Protein AF-A0A7C9KHI7-F1 (afdb_monomer)

Radius of gyration: 29.59 Å; Cα contacts (8 Å, |Δi|>4): 251; chains: 1; bounding box: 106×41×64 Å

pLDDT: mean 74.27, std 16.35, range [33.19, 93.19]

Solvent-accessible surface area (backbone atoms only — not comparable to full-atom values): 9787 Å² total; per-residue (Å²): 141,72,67,53,37,25,48,85,87,45,82,49,70,79,87,55,78,40,79,76,45,81,46,80,48,81,51,69,49,72,45,75,47,77,44,97,87,71,49,76,48,69,87,51,74,46,75,51,67,49,33,39,38,44,28,32,34,32,64,20,73,57,93,80,79,57,69,80,35,52,69,46,52,52,49,52,52,51,52,52,50,52,48,71,67,67,50,54,25,33,44,36,50,91,88,49,75,45,65,45,21,29,63,75,43,80,47,76,45,81,46,69,78,101,69,32,28,40,42,34,38,38,32,32,31,46,56,83,83,78,79,78,80,76,79,78,75,75,79,79,84,76,73,88,78,85,76,88,85,76,84,92,81,85,88,89,132

Foldseek 3Di:
DDWFKAFVNHTDPLPFPFFPDKDKDWDKDWDWDADPVRDIDTDDIGTFWIKIKIKGKHWQDDPPPPDRNPSVVVSVVVVVVQLVVQGFIFIDDPVDIRGRWGFPDKDWDADDPDRGMIIIMTMITHDDDDPDPDPPDPPDPPDDDDDDDDDDDDDDD

Secondary structure (DSSP, 8-state):
---PEEETTEEE----SEEEEEEEE--EEE--EE-TTS-EE---EEEPPPEEEEEEEEES--SSSPPTTHHHHHHHHHHHHHHHHT-EEEEE-SS-EEEEEEEEEEEEEEESTTT-EEEEEEEEEE----------PPPP---S-------------

Nearest PDB structures (foldseek):
  9b45-assembly1_U  TM=7.096E-01  e=3.245E-08  Pseudomonas virus Pa193
  8eon-assembly1_C  TM=7.073E-01  e=3.807E-08  Pseudomonas phage vB_PaeM_E217
  8v3w-assembly1_G  TM=7.920E-01  e=4.595E-06  Clostridioides difficile
  7kh1-assembly1_A3  TM=6.365E-01  e=3.297E-05  Vibrio phage XM1
  8eon-assembly1_o  TM=6.219E-01  e=4.786E-05  Pseudomonas phage vB_PaeM_E21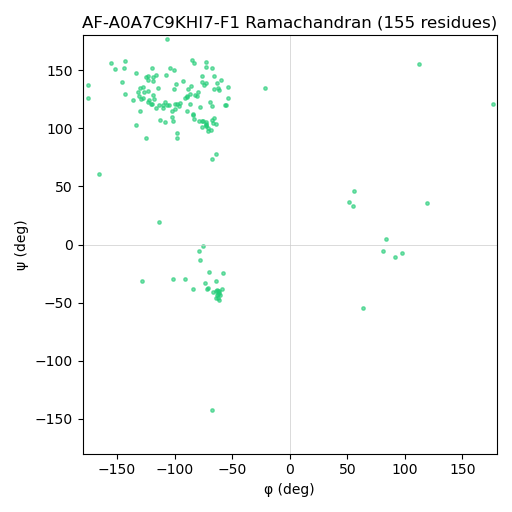7

Structure (mmCIF, N/CA/C/O backbone):
data_AF-A0A7C9KHI7-F1
#
_entry.id   AF-A0A7C9KHI7-F1
#
loop_
_atom_site.group_PDB
_atom_site.id
_atom_site.type_symbol
_atom_site.label_atom_id
_atom_site.label_alt_id
_atom_site.label_comp_id
_atom_site.label_asym_id
_atom_site.label_entity_id
_atom_site.label_seq_id
_atom_site.pdbx_PDB_ins_code
_atom_site.Cartn_x
_atom_site.Cartn_y
_atom_site.Cartn_z
_atom_site.occupancy
_atom_site.B_iso_or_equiv
_atom_site.auth_seq_id
_atom_site.auth_comp_id
_atom_site.auth_asym_id
_atom_site.auth_atom_id
_atom_site.pdbx_PDB_model_num
ATOM 1 N N . MET A 1 1 ? 15.372 -9.830 0.278 1.00 46.62 1 MET A N 1
ATOM 2 C CA . MET A 1 1 ? 14.360 -9.105 -0.514 1.00 46.62 1 MET A CA 1
ATOM 3 C C . MET A 1 1 ? 13.226 -10.066 -0.789 1.00 46.62 1 MET A C 1
ATOM 5 O O . MET A 1 1 ? 13.543 -11.200 -1.112 1.00 46.62 1 MET A O 1
ATOM 9 N N . ALA A 1 2 ? 11.981 -9.634 -0.605 1.00 36.03 2 ALA A N 1
ATOM 10 C CA . ALA A 1 2 ? 10.794 -10.135 -1.302 1.00 36.03 2 ALA A CA 1
ATOM 11 C C . ALA A 1 2 ? 9.576 -9.418 -0.705 1.00 36.03 2 ALA A C 1
ATOM 13 O O . ALA A 1 2 ? 9.338 -9.526 0.496 1.00 36.03 2 ALA A O 1
ATOM 14 N N . THR A 1 3 ? 8.837 -8.703 -1.547 1.00 54.47 3 THR A N 1
ATOM 15 C CA . THR A 1 3 ? 7.461 -8.285 -1.274 1.00 54.47 3 THR A CA 1
ATOM 16 C C . THR A 1 3 ? 6.662 -8.812 -2.451 1.00 54.47 3 THR A C 1
ATOM 18 O O . THR A 1 3 ? 6.638 -8.205 -3.518 1.00 54.47 3 THR A O 1
ATOM 21 N N . ALA A 1 4 ? 6.130 -10.022 -2.297 1.00 51.81 4 ALA A N 1
ATOM 22 C CA . ALA A 1 4 ? 5.245 -10.614 -3.287 1.00 51.81 4 ALA A CA 1
ATOM 23 C C . ALA A 1 4 ? 3.844 -10.029 -3.073 1.00 51.81 4 ALA A C 1
ATOM 25 O O . ALA A 1 4 ? 3.332 -10.025 -1.951 1.00 51.81 4 ALA A O 1
ATOM 26 N N . ILE A 1 5 ? 3.247 -9.506 -4.142 1.00 64.44 5 ILE A N 1
ATOM 27 C CA . ILE A 1 5 ? 1.873 -9.006 -4.142 1.00 64.44 5 ILE A CA 1
ATOM 28 C C . ILE A 1 5 ? 1.012 -10.108 -4.760 1.00 64.44 5 ILE A C 1
ATOM 30 O O . ILE A 1 5 ? 1.251 -10.546 -5.886 1.00 64.44 5 ILE A O 1
ATOM 34 N N . PHE A 1 6 ? 0.031 -10.597 -4.012 1.00 56.22 6 PHE A N 1
ATOM 35 C CA . PHE A 1 6 ? -0.859 -11.661 -4.461 1.00 56.22 6 PHE A CA 1
ATOM 36 C C . PHE A 1 6 ? -2.173 -11.042 -4.913 1.00 56.22 6 PHE A C 1
ATOM 38 O O . PHE A 1 6 ? -2.743 -10.205 -4.216 1.00 56.22 6 PHE A O 1
ATOM 45 N N . LYS A 1 7 ? -2.675 -11.469 -6.068 1.00 65.38 7 LYS A N 1
ATOM 46 C CA . LYS A 1 7 ? -4.023 -11.143 -6.532 1.00 65.38 7 LYS A CA 1
ATOM 47 C C . LYS A 1 7 ? -4.870 -12.405 -6.428 1.00 65.38 7 LYS A C 1
ATOM 49 O O . LYS A 1 7 ? -4.696 -13.311 -7.235 1.00 65.38 7 LYS A O 1
ATOM 54 N N . GLY A 1 8 ? -5.757 -12.490 -5.435 1.00 53.38 8 GLY A N 1
ATOM 55 C CA . GLY A 1 8 ? -6.689 -13.621 -5.302 1.00 53.38 8 GLY A CA 1
ATOM 56 C C . GLY A 1 8 ? -6.028 -15.010 -5.351 1.00 53.38 8 GLY A C 1
ATOM 57 O O . GLY A 1 8 ? -6.589 -15.930 -5.939 1.00 53.38 8 GLY A O 1
ATOM 58 N N . GLY A 1 9 ? -4.822 -15.155 -4.786 1.00 47.66 9 GLY A N 1
ATOM 59 C CA . GLY A 1 9 ? -4.053 -16.409 -4.779 1.00 47.66 9 GLY A CA 1
ATOM 60 C C . GLY A 1 9 ? -3.069 -16.607 -5.943 1.00 47.66 9 GLY A C 1
ATOM 61 O O . GLY A 1 9 ? -2.222 -17.497 -5.855 1.00 47.66 9 GLY A O 1
ATOM 62 N N . GLU A 1 10 ? -3.101 -15.775 -6.989 1.00 48.22 10 GLU A N 1
ATOM 63 C CA . GLU A 1 10 ? -2.056 -15.743 -8.021 1.00 48.22 10 GLU A CA 1
ATOM 64 C C . GLU A 1 10 ? -0.924 -14.785 -7.622 1.00 48.22 10 GLU A C 1
ATOM 66 O O . GLU A 1 10 ? -1.161 -13.651 -7.197 1.00 48.22 10 GLU A O 1
ATOM 71 N N . ILE A 1 11 ? 0.327 -15.235 -7.766 1.00 49.56 11 ILE A N 1
ATOM 72 C CA . ILE A 1 11 ? 1.514 -14.412 -7.503 1.00 49.56 11 ILE A CA 1
ATOM 73 C C . ILE A 1 11 ? 1.691 -13.445 -8.678 1.00 49.56 11 ILE A C 1
ATOM 75 O O . ILE A 1 11 ? 2.133 -13.855 -9.752 1.00 49.56 11 ILE A O 1
ATOM 79 N N . GLN A 1 12 ? 1.381 -12.161 -8.479 1.00 59.44 12 GLN A N 1
ATOM 80 C CA . GLN A 1 12 ? 1.817 -11.097 -9.384 1.00 59.44 12 GLN A CA 1
ATOM 81 C C . GLN A 1 12 ? 3.066 -10.444 -8.801 1.00 59.44 12 GLN A C 1
ATOM 83 O O . GLN A 1 12 ? 3.013 -9.504 -8.008 1.00 59.44 12 GLN A O 1
ATOM 88 N N . GLU A 1 13 ? 4.226 -10.952 -9.204 1.00 58.62 13 GLU A N 1
ATOM 89 C CA . GLU A 1 13 ? 5.485 -10.295 -8.887 1.00 58.62 13 GLU A CA 1
ATOM 90 C C . GLU A 1 13 ? 5.645 -9.073 -9.799 1.00 58.62 13 GLU A C 1
ATOM 92 O O . GLU A 1 13 ? 5.998 -9.178 -10.974 1.00 58.62 13 GLU A O 1
ATOM 97 N N . TYR A 1 14 ? 5.358 -7.885 -9.267 1.00 62.19 14 TYR A N 1
ATOM 98 C CA . TYR A 1 14 ? 5.809 -6.654 -9.902 1.00 62.19 14 TYR A CA 1
ATOM 99 C C . TYR A 1 14 ? 7.335 -6.616 -9.770 1.00 62.19 14 TYR A C 1
ATOM 101 O O . TYR A 1 14 ? 7.860 -6.291 -8.707 1.00 62.19 14 TYR A O 1
ATOM 109 N N . LEU A 1 15 ? 8.040 -7.010 -10.839 1.00 54.25 15 LEU A N 1
ATOM 110 C CA . LEU A 1 15 ? 9.503 -7.113 -10.907 1.00 54.25 15 LEU A CA 1
ATOM 111 C C . LEU A 1 15 ? 10.171 -5.730 -10.837 1.00 54.25 15 LEU A C 1
ATOM 113 O O . LEU A 1 15 ? 10.664 -5.203 -11.841 1.00 54.25 15 LEU A O 1
ATOM 117 N N . ALA A 1 16 ? 10.169 -5.129 -9.653 1.00 61.62 16 ALA A N 1
ATOM 118 C CA . ALA A 1 16 ? 10.994 -3.978 -9.334 1.00 61.62 16 ALA A CA 1
ATOM 119 C C . ALA A 1 16 ? 12.444 -4.417 -9.094 1.00 61.62 16 ALA A C 1
ATOM 121 O O . ALA A 1 16 ? 12.688 -5.490 -8.543 1.00 61.62 16 ALA A O 1
ATOM 122 N N . ASP A 1 17 ? 13.409 -3.582 -9.484 1.00 66.06 17 ASP A N 1
ATOM 123 C CA . ASP A 1 17 ? 14.830 -3.902 -9.290 1.00 66.06 17 ASP A CA 1
ATOM 124 C C . ASP A 1 17 ? 15.220 -3.805 -7.811 1.00 66.06 17 ASP A C 1
ATOM 126 O O . ASP A 1 17 ? 16.009 -4.607 -7.310 1.00 66.06 17 ASP A O 1
ATOM 130 N N . VAL A 1 18 ? 14.665 -2.815 -7.105 1.00 72.50 18 VAL A N 1
ATOM 131 C CA . VAL A 1 18 ? 14.926 -2.581 -5.683 1.00 72.50 18 VAL A CA 1
ATOM 132 C C . VAL A 1 18 ? 13.650 -2.107 -4.997 1.00 72.50 18 VAL A C 1
ATOM 134 O O . VAL A 1 18 ? 13.027 -1.141 -5.428 1.00 72.50 18 VAL A O 1
ATOM 137 N N . VAL A 1 19 ? 13.286 -2.743 -3.883 1.00 78.94 19 VAL A N 1
ATOM 138 C CA . VAL A 1 19 ? 12.304 -2.183 -2.944 1.00 78.94 19 VAL A CA 1
ATOM 139 C C . VAL A 1 19 ? 13.043 -1.221 -2.020 1.00 78.94 19 VAL A C 1
ATOM 141 O O . VAL A 1 19 ? 13.892 -1.643 -1.232 1.00 78.94 19 VAL A O 1
ATOM 144 N N . THR A 1 20 ? 12.750 0.070 -2.145 1.00 80.00 20 THR A N 1
ATOM 145 C CA . THR A 1 20 ? 13.447 1.140 -1.421 1.00 80.00 20 THR A CA 1
ATOM 146 C C . THR A 1 20 ? 12.875 1.333 -0.021 1.00 80.00 20 THR A C 1
ATOM 148 O O . THR A 1 20 ? 13.633 1.580 0.917 1.00 80.00 20 THR A O 1
ATOM 151 N N . SER A 1 21 ? 11.553 1.215 0.144 1.00 83.75 21 SER A N 1
ATOM 152 C CA . SER A 1 21 ? 10.913 1.379 1.451 1.00 83.75 21 SER A CA 1
ATOM 153 C C . SER A 1 21 ? 9.617 0.584 1.595 1.00 83.75 21 SER A C 1
ATOM 155 O O . SER A 1 21 ? 8.874 0.385 0.634 1.00 83.75 21 SER A O 1
ATOM 157 N N . GLU A 1 22 ? 9.334 0.210 2.836 1.00 86.12 22 GLU A N 1
ATOM 158 C CA . GLU A 1 22 ? 8.093 -0.406 3.301 1.00 86.12 22 GLU A CA 1
ATOM 159 C C . GLU A 1 22 ? 7.652 0.399 4.530 1.00 86.12 22 GLU A C 1
ATOM 161 O O . GLU A 1 22 ? 8.398 0.478 5.507 1.00 86.12 22 GLU A O 1
ATOM 166 N N . ASP A 1 23 ? 6.510 1.078 4.438 1.00 89.62 23 ASP A N 1
ATOM 167 C CA . ASP A 1 23 ? 5.967 1.932 5.498 1.00 89.62 23 ASP A CA 1
ATOM 168 C C . ASP A 1 23 ? 4.606 1.400 5.951 1.00 89.62 23 ASP A C 1
ATOM 170 O O . ASP A 1 23 ? 3.732 1.145 5.121 1.00 89.62 23 ASP A O 1
ATOM 174 N N . HIS A 1 24 ? 4.439 1.225 7.262 1.00 92.19 24 HIS A N 1
ATOM 175 C CA . HIS A 1 24 ? 3.237 0.663 7.877 1.00 92.19 24 HIS A CA 1
ATOM 176 C C . HIS A 1 24 ? 2.575 1.721 8.751 1.00 92.19 24 HIS A C 1
ATOM 178 O O . HIS A 1 24 ? 3.145 2.151 9.756 1.00 92.19 24 HIS A O 1
ATOM 184 N N . ASN A 1 25 ? 1.351 2.100 8.406 1.00 91.75 25 ASN A N 1
ATOM 185 C CA . ASN A 1 25 ? 0.580 3.093 9.132 1.00 91.75 25 ASN A CA 1
ATOM 186 C C . ASN A 1 25 ? -0.628 2.432 9.809 1.00 91.75 25 ASN A C 1
ATOM 188 O O . ASN A 1 25 ? -1.609 2.064 9.163 1.00 91.75 25 ASN A O 1
ATOM 192 N N . LEU A 1 26 ? -0.539 2.308 11.134 1.00 91.31 26 LEU A N 1
ATOM 193 C CA . LEU A 1 26 ? -1.608 1.832 12.009 1.00 91.31 26 LEU A CA 1
ATOM 194 C C . LEU A 1 26 ? -2.150 3.034 12.778 1.00 91.31 26 LEU A C 1
ATOM 196 O O . LEU A 1 26 ? -1.409 3.684 13.521 1.00 91.31 26 LEU A O 1
ATOM 200 N N . SER A 1 27 ? -3.435 3.344 12.620 1.00 91.94 27 SER A N 1
ATOM 201 C CA . SER A 1 27 ? -4.024 4.519 13.263 1.00 91.94 27 SER A CA 1
ATOM 202 C C . SER A 1 27 ? -5.356 4.212 13.936 1.00 91.94 27 SER A C 1
ATOM 204 O O . SER A 1 27 ? -6.124 3.354 13.509 1.00 91.94 27 SER A O 1
ATOM 206 N N . SER A 1 28 ? -5.632 4.921 15.028 1.00 92.00 28 SER A N 1
ATOM 207 C CA . SER A 1 28 ? -6.883 4.801 15.773 1.00 92.00 28 SER A CA 1
ATOM 208 C C . SER A 1 28 ? -7.318 6.155 16.324 1.00 92.00 28 SER A C 1
ATOM 210 O O . SER A 1 28 ? -6.502 7.047 16.568 1.00 92.00 28 SER A O 1
ATOM 212 N N . GLN A 1 29 ? -8.624 6.321 16.493 1.00 91.31 29 GLN A N 1
ATOM 213 C CA . GLN A 1 29 ? -9.248 7.513 17.044 1.00 91.31 29 GLN A CA 1
ATOM 214 C C . GLN A 1 29 ? -9.898 7.169 18.380 1.00 91.31 29 GLN A C 1
ATOM 216 O O . GLN A 1 29 ? -10.794 6.332 18.460 1.00 91.31 29 GLN A O 1
ATOM 221 N N . VAL A 1 30 ? -9.453 7.834 19.442 1.00 90.94 30 VAL A N 1
ATOM 222 C CA . VAL A 1 30 ? -9.984 7.628 20.792 1.00 90.94 30 VAL A CA 1
ATOM 223 C C . VAL A 1 30 ? -11.068 8.671 21.066 1.00 90.94 30 VAL A C 1
ATOM 225 O O . VAL A 1 30 ? -10.812 9.878 21.002 1.00 90.94 30 VAL A O 1
ATOM 228 N N . SER A 1 31 ? -12.286 8.226 21.379 1.00 89.00 31 SER A N 1
ATOM 229 C CA . SER A 1 31 ? -13.396 9.123 21.710 1.00 89.00 31 SER A CA 1
ATOM 230 C C . SER A 1 31 ? -13.235 9.662 23.129 1.00 89.00 31 SER A C 1
ATOM 232 O O . SER A 1 31 ? -12.819 8.942 24.034 1.00 89.00 31 SER A O 1
ATOM 234 N N . HIS A 1 32 ? -13.540 10.941 23.338 1.00 87.69 32 HIS A N 1
ATOM 235 C CA . HIS A 1 32 ? -13.410 11.589 24.641 1.00 87.69 32 HIS A CA 1
ATOM 236 C C . HIS A 1 32 ? -14.717 12.279 25.016 1.00 87.69 32 HIS A C 1
ATOM 238 O O . HIS A 1 32 ? -15.295 13.001 24.205 1.00 87.69 32 HIS A O 1
ATOM 244 N N . PHE A 1 33 ? -15.137 12.112 26.264 1.00 88.19 33 PHE A N 1
ATOM 245 C CA . PHE A 1 33 ? -16.247 12.844 26.863 1.00 88.19 33 PHE A CA 1
ATOM 246 C C . PHE A 1 33 ? -15.775 13.560 28.126 1.00 88.19 33 PHE A C 1
ATOM 248 O O . PHE A 1 33 ? -14.943 13.064 28.893 1.00 88.19 33 PHE A O 1
ATOM 255 N N . ALA A 1 34 ? -16.285 14.774 28.315 1.00 86.31 34 ALA A N 1
ATOM 256 C CA . ALA A 1 34 ? -16.036 15.561 29.510 1.00 86.31 34 ALA A CA 1
ATOM 257 C C . ALA A 1 34 ? -17.059 15.181 30.584 1.00 86.31 34 ALA A C 1
ATOM 259 O O . ALA A 1 34 ? -18.259 15.155 30.322 1.00 86.31 34 ALA A O 1
ATOM 260 N N . MET A 1 35 ? -16.579 14.886 31.788 1.00 86.75 35 MET A N 1
ATOM 261 C CA . MET A 1 35 ? -17.428 14.692 32.959 1.00 86.75 35 MET A CA 1
ATOM 262 C C . MET A 1 35 ? -17.752 16.036 33.618 1.00 86.75 35 MET A C 1
ATOM 264 O O . MET A 1 35 ? -16.986 16.993 33.501 1.00 86.75 35 MET A O 1
ATOM 268 N N . GLU A 1 36 ? -18.835 16.082 34.397 1.00 84.38 36 GLU A N 1
ATOM 269 C CA . GLU A 1 36 ? -19.207 17.253 35.211 1.00 84.38 36 GLU A CA 1
ATOM 270 C C . GLU A 1 36 ? -18.106 17.662 36.206 1.00 84.38 36 GLU A C 1
ATOM 272 O O . GLU A 1 36 ? -17.985 18.828 36.567 1.00 84.38 36 GLU A O 1
ATOM 277 N N . THR A 1 37 ? -17.244 16.718 36.597 1.00 85.19 37 THR A N 1
ATOM 278 C CA . THR A 1 37 ? -16.065 16.952 37.448 1.00 85.19 37 THR A CA 1
ATOM 279 C C . THR A 1 37 ? -14.894 17.624 36.717 1.00 85.19 37 THR A C 1
ATOM 281 O O . THR A 1 37 ? -13.851 17.860 37.323 1.00 85.19 37 THR A O 1
ATOM 284 N N . GLY A 1 38 ? -15.021 17.901 35.415 1.00 79.44 38 GLY A N 1
ATOM 285 C CA . GLY A 1 38 ? -13.964 18.460 34.565 1.00 79.44 38 GLY A CA 1
ATOM 286 C C . GLY A 1 38 ? -12.945 17.434 34.053 1.00 79.44 38 GLY A C 1
ATOM 287 O O . GLY A 1 38 ? -12.099 17.770 33.223 1.00 79.44 38 GLY A O 1
ATOM 288 N N . ALA A 1 39 ? -13.024 16.174 34.495 1.00 81.75 39 ALA A N 1
ATOM 289 C CA . ALA A 1 39 ? -12.169 15.100 34.000 1.00 81.75 39 ALA A CA 1
ATOM 290 C C . ALA A 1 39 ? -12.597 14.652 32.591 1.00 81.75 39 ALA A C 1
ATOM 292 O O . ALA A 1 39 ? -13.784 14.471 32.320 1.00 81.75 39 ALA A O 1
ATOM 293 N N . ARG A 1 40 ? -11.628 14.430 31.693 1.00 82.31 40 ARG A N 1
ATOM 294 C CA . ARG A 1 40 ? -11.869 13.792 30.389 1.00 82.31 40 ARG A CA 1
ATOM 295 C C . ARG A 1 40 ? -11.718 12.282 30.534 1.00 82.31 40 ARG A C 1
ATOM 297 O O . ARG A 1 40 ? -10.700 11.814 31.041 1.00 82.31 40 ARG A O 1
ATOM 304 N N . ARG A 1 41 ? -12.722 11.530 30.094 1.00 83.19 41 ARG A N 1
ATOM 305 C CA . ARG A 1 41 ? -12.712 10.062 30.039 1.00 83.19 41 ARG A CA 1
ATOM 306 C C . ARG A 1 41 ? -12.891 9.610 28.593 1.00 83.19 41 ARG A C 1
ATOM 308 O O . ARG A 1 41 ? -13.509 10.309 27.794 1.00 83.19 41 ARG A O 1
ATOM 315 N N . SER A 1 42 ? -12.348 8.439 28.290 1.00 85.44 42 SER A N 1
ATOM 316 C CA . SER A 1 42 ? -12.551 7.735 27.027 1.00 85.44 42 SER A CA 1
ATOM 317 C C . SER A 1 42 ? -13.212 6.402 27.290 1.00 85.44 42 SER A C 1
ATOM 319 O O . SER A 1 42 ? -12.930 5.767 28.303 1.00 85.44 42 SER A O 1
ATOM 321 N N . ASP A 1 43 ? -14.079 6.008 26.369 1.00 85.62 43 ASP A N 1
ATOM 322 C CA . ASP A 1 43 ? -14.838 4.757 26.448 1.00 85.62 43 ASP A CA 1
ATOM 323 C C . ASP A 1 43 ? -14.697 3.949 25.154 1.00 85.62 43 ASP A C 1
ATOM 325 O O . ASP A 1 43 ? -14.622 2.729 25.198 1.00 85.62 43 ASP A O 1
ATOM 329 N N . HIS A 1 44 ? -14.540 4.611 24.000 1.00 89.62 44 HIS A N 1
ATOM 330 C CA . HIS A 1 44 ? -14.427 3.925 22.715 1.00 89.62 44 HIS A CA 1
ATOM 331 C C . HIS A 1 44 ? -13.136 4.285 21.976 1.00 89.62 44 HIS A C 1
ATOM 333 O O . HIS A 1 44 ? -12.668 5.427 22.012 1.00 89.62 44 HIS A O 1
ATOM 339 N N . ILE A 1 45 ? -12.593 3.299 21.263 1.00 88.69 45 ILE A N 1
ATOM 340 C CA . ILE A 1 45 ? -11.490 3.454 20.316 1.00 88.69 45 ILE A CA 1
ATOM 341 C C . ILE A 1 45 ? -11.983 2.943 18.965 1.00 88.69 45 ILE A C 1
ATOM 343 O O . ILE A 1 45 ? -12.458 1.814 18.865 1.00 88.69 45 ILE A O 1
ATOM 347 N N . ILE A 1 46 ? -11.894 3.787 17.943 1.00 90.00 46 ILE A N 1
ATOM 348 C CA . ILE A 1 46 ? -12.215 3.454 16.557 1.00 90.00 46 ILE A CA 1
ATOM 349 C C . ILE A 1 46 ? -10.892 3.167 15.856 1.00 90.00 46 ILE A C 1
ATOM 351 O O . ILE A 1 46 ? -10.040 4.049 15.761 1.00 90.00 46 ILE A O 1
ATOM 355 N N . PHE A 1 47 ? -10.700 1.939 15.389 1.00 89.12 47 PHE A N 1
ATOM 356 C CA . PHE A 1 47 ? -9.548 1.591 14.564 1.00 89.12 47 PHE A CA 1
ATOM 357 C C . PHE A 1 47 ? -9.804 2.052 13.132 1.00 89.12 47 PHE A C 1
ATOM 359 O O . PHE A 1 47 ? -10.881 1.813 12.587 1.00 89.12 47 PHE A O 1
ATOM 366 N N . ASN A 1 48 ? -8.836 2.749 12.544 1.00 90.69 48 ASN A N 1
ATOM 367 C CA . ASN A 1 48 ? -8.875 3.034 11.117 1.00 90.69 48 ASN A CA 1
ATOM 368 C C . ASN A 1 48 ? -8.319 1.821 10.357 1.00 90.69 48 ASN A C 1
ATOM 370 O O . ASN A 1 48 ? -7.515 1.087 10.931 1.00 90.69 48 ASN A O 1
ATOM 374 N N . PRO A 1 49 ? -8.690 1.636 9.079 1.00 91.38 49 PRO A N 1
ATOM 375 C CA . PRO A 1 49 ? -8.130 0.564 8.267 1.00 91.38 49 PRO A CA 1
ATOM 376 C C . PRO A 1 49 ? -6.6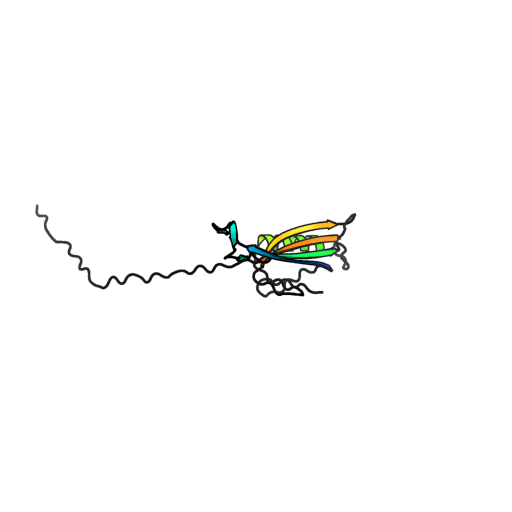15 0.696 8.147 1.00 91.38 49 PRO A C 1
ATOM 378 O O . PRO A 1 49 ? -6.105 1.811 7.986 1.00 91.38 49 PRO A O 1
ATOM 381 N N . ASP A 1 50 ? -5.925 -0.440 8.176 1.00 92.56 50 ASP A N 1
ATOM 382 C CA . ASP A 1 50 ? -4.477 -0.485 8.044 1.00 92.56 50 ASP A CA 1
ATOM 383 C C . ASP A 1 50 ? -4.045 0.035 6.667 1.00 92.56 50 ASP A C 1
ATOM 385 O O . ASP A 1 50 ? -4.660 -0.254 5.632 1.00 92.56 50 ASP A O 1
ATOM 389 N N . GLU A 1 51 ? -2.965 0.813 6.651 1.00 93.19 51 GLU A N 1
ATOM 390 C CA . GLU A 1 51 ? -2.381 1.368 5.435 1.00 93.19 51 GLU A CA 1
ATOM 391 C C . GLU A 1 51 ? -0.919 0.935 5.322 1.00 93.19 51 GLU A C 1
ATOM 393 O O . GLU A 1 51 ? -0.140 1.046 6.269 1.00 93.19 51 GLU A O 1
ATOM 398 N N . VAL A 1 52 ? -0.530 0.447 4.145 1.00 91.25 52 VAL A N 1
ATOM 399 C CA . VAL A 1 52 ? 0.843 0.023 3.858 1.00 91.25 52 VAL A CA 1
ATOM 400 C C . VAL A 1 52 ? 1.297 0.682 2.572 1.00 91.25 52 VAL A C 1
ATOM 402 O O . VAL A 1 52 ? 0.6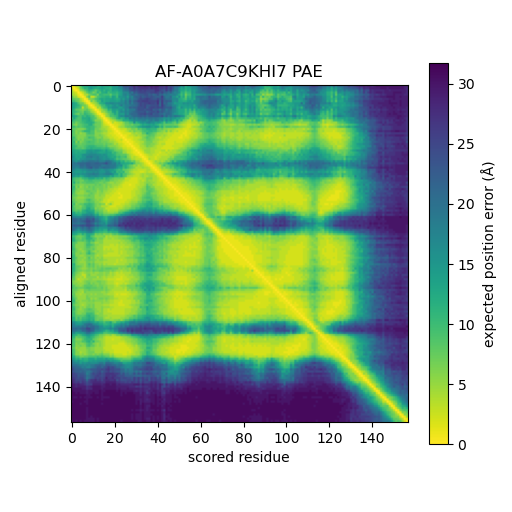52 0.543 1.535 1.00 91.25 52 VAL A O 1
ATOM 405 N N . THR A 1 53 ? 2.425 1.381 2.622 1.00 90.69 53 THR A N 1
ATOM 406 C CA . THR A 1 53 ? 3.028 2.001 1.444 1.00 90.69 53 THR A CA 1
ATOM 407 C C . THR A 1 53 ? 4.306 1.275 1.073 1.00 90.69 53 THR A C 1
ATOM 409 O O . THR A 1 53 ? 5.263 1.229 1.847 1.00 90.69 53 THR A O 1
ATOM 412 N N . ILE A 1 54 ? 4.343 0.737 -0.142 1.00 87.31 54 ILE A N 1
ATOM 413 C CA . ILE A 1 54 ? 5.529 0.087 -0.695 1.00 87.31 54 ILE A CA 1
ATOM 414 C C . ILE A 1 54 ? 6.094 0.998 -1.773 1.00 87.31 54 ILE A C 1
ATOM 416 O O . ILE A 1 54 ? 5.400 1.340 -2.734 1.00 87.31 54 ILE A O 1
ATOM 420 N N . SER A 1 55 ? 7.358 1.385 -1.617 1.00 87.50 55 SER A N 1
ATOM 421 C CA . SER A 1 55 ? 8.074 2.166 -2.622 1.00 87.50 55 SER A CA 1
ATOM 422 C C . SER A 1 55 ? 9.216 1.360 -3.209 1.00 87.50 55 SER A C 1
ATOM 424 O O . SER A 1 55 ? 9.989 0.721 -2.492 1.00 87.50 55 SER A O 1
ATOM 426 N N . PHE A 1 56 ? 9.331 1.413 -4.526 1.00 84.19 56 PHE A N 1
ATOM 427 C CA . PHE A 1 56 ? 10.311 0.659 -5.279 1.00 84.19 56 PHE A CA 1
ATOM 428 C C . PHE A 1 56 ? 10.850 1.459 -6.458 1.00 84.19 56 PHE A C 1
ATOM 430 O O . PHE A 1 56 ? 10.235 2.406 -6.957 1.00 84.19 56 PHE A O 1
ATOM 437 N N . GLU A 1 57 ? 12.032 1.056 -6.893 1.00 83.50 57 GLU A N 1
ATOM 438 C CA . GLU A 1 57 ? 12.760 1.654 -7.993 1.00 83.50 57 GLU A CA 1
ATOM 439 C C . GLU A 1 57 ? 12.977 0.628 -9.096 1.00 83.50 57 GLU A C 1
ATOM 441 O O . GLU A 1 57 ? 13.259 -0.550 -8.855 1.00 83.50 57 GLU A O 1
ATOM 446 N N . LEU A 1 58 ? 12.845 1.109 -10.324 1.00 80.38 58 LEU A N 1
ATOM 447 C CA . LEU A 1 58 ? 13.082 0.348 -11.532 1.00 80.38 58 LEU A CA 1
ATOM 448 C C . LEU A 1 58 ? 13.984 1.163 -12.457 1.00 80.38 58 LEU A C 1
ATOM 450 O O . LEU A 1 58 ? 13.697 2.326 -12.753 1.00 80.38 58 LEU A O 1
ATOM 454 N N . SER A 1 59 ? 15.070 0.558 -12.925 1.00 78.75 59 SER A N 1
ATOM 455 C CA . SER A 1 59 ? 15.914 1.156 -13.953 1.00 78.75 59 SER A CA 1
ATOM 456 C C . SER A 1 59 ? 15.213 1.110 -15.312 1.00 78.75 59 SER A C 1
ATOM 458 O O . SER A 1 59 ? 14.629 0.094 -15.685 1.00 78.75 59 SER A O 1
ATOM 460 N N . ASN A 1 60 ? 15.314 2.189 -16.093 1.00 75.44 60 ASN A N 1
ATOM 461 C CA . ASN A 1 60 ? 14.864 2.179 -17.489 1.00 75.44 60 ASN A CA 1
ATOM 462 C C . ASN A 1 60 ? 15.874 1.497 -18.428 1.00 75.44 60 ASN A C 1
ATOM 464 O O . ASN A 1 60 ? 15.601 1.370 -19.623 1.00 75.44 60 ASN A O 1
ATOM 468 N N . GLN A 1 61 ? 17.049 1.102 -17.920 1.00 69.12 61 GLN A N 1
ATOM 469 C CA . GLN A 1 61 ? 18.028 0.361 -18.708 1.00 69.12 61 GLN A CA 1
ATOM 470 C C . GLN A 1 61 ? 17.610 -1.102 -18.811 1.00 69.12 61 GLN A C 1
ATOM 472 O O . GLN A 1 61 ? 17.535 -1.813 -17.810 1.00 69.12 61 GLN A O 1
ATOM 477 N N . ASN A 1 62 ? 17.366 -1.543 -20.040 1.00 63.94 62 ASN A N 1
ATOM 478 C CA . ASN A 1 62 ? 17.133 -2.942 -20.347 1.00 63.94 62 ASN A CA 1
ATOM 479 C C . ASN A 1 62 ? 18.488 -3.601 -20.644 1.00 63.94 62 ASN A C 1
ATOM 481 O O . ASN A 1 62 ? 19.240 -3.112 -21.485 1.00 63.94 62 ASN A O 1
ATOM 485 N N . ASN A 1 63 ? 18.806 -4.704 -19.963 1.00 59.25 63 ASN A N 1
ATOM 486 C CA . ASN A 1 63 ? 20.048 -5.453 -20.203 1.00 59.25 63 ASN A CA 1
ATOM 487 C C . ASN A 1 63 ? 19.983 -6.339 -21.467 1.00 59.25 63 ASN A C 1
ATOM 489 O O . ASN A 1 63 ? 21.028 -6.771 -21.943 1.00 59.25 63 ASN A O 1
ATOM 493 N N . ASP A 1 64 ? 18.789 -6.563 -22.034 1.00 61.84 64 ASP A N 1
ATOM 494 C CA . ASP A 1 64 ? 18.530 -7.614 -23.036 1.00 61.84 64 ASP A CA 1
ATOM 495 C C . ASP A 1 64 ? 18.166 -7.105 -24.450 1.00 61.84 64 ASP A C 1
ATOM 497 O O . ASP A 1 64 ? 17.623 -7.848 -25.262 1.00 61.84 64 ASP A O 1
ATOM 501 N N . GLY A 1 65 ? 18.488 -5.852 -24.791 1.00 55.28 65 GLY A N 1
ATOM 502 C CA . GLY A 1 65 ? 18.326 -5.337 -26.164 1.00 55.28 65 GLY A CA 1
ATOM 503 C C . GLY A 1 65 ? 16.926 -4.830 -26.540 1.00 55.28 65 GLY A C 1
ATOM 504 O O . GLY A 1 65 ? 16.724 -4.434 -27.686 1.00 55.28 65 GLY A O 1
ATOM 505 N N . ASP A 1 66 ? 15.990 -4.788 -25.590 1.00 57.59 66 ASP A N 1
ATOM 506 C CA . ASP A 1 66 ? 14.714 -4.072 -25.721 1.00 57.59 66 ASP A CA 1
ATOM 507 C C . ASP A 1 66 ? 14.925 -2.544 -25.774 1.00 57.59 66 ASP A C 1
ATOM 509 O O . ASP A 1 66 ? 15.862 -2.013 -25.168 1.00 57.59 66 ASP A O 1
ATOM 513 N N . GLU A 1 67 ? 14.019 -1.823 -26.446 1.00 62.34 67 GLU A N 1
ATOM 514 C CA . GLU A 1 67 ? 14.037 -0.356 -26.524 1.00 62.34 67 GLU A CA 1
ATOM 515 C C . GLU A 1 67 ? 14.097 0.283 -25.120 1.00 62.34 67 GLU A C 1
ATOM 517 O O . GLU A 1 67 ? 13.420 -0.136 -24.175 1.00 62.34 67 GLU A O 1
ATOM 522 N N . LEU A 1 68 ? 14.956 1.298 -24.964 1.00 64.56 68 LEU A N 1
ATOM 523 C CA . LEU A 1 68 ? 15.193 1.985 -23.691 1.00 64.56 68 LEU A CA 1
ATOM 524 C C . LEU A 1 68 ? 13.879 2.525 -23.100 1.00 64.56 68 LEU A C 1
ATOM 526 O O . LEU A 1 68 ? 13.249 3.406 -23.681 1.00 64.56 68 LEU A O 1
ATOM 530 N N . GLY A 1 69 ? 13.516 2.066 -21.897 1.00 67.69 69 GLY A N 1
ATOM 531 C CA . GLY A 1 69 ? 12.356 2.561 -21.145 1.00 67.69 69 GLY A CA 1
ATOM 532 C C . GLY A 1 69 ? 11.066 1.739 -21.250 1.00 67.69 69 GLY A C 1
ATOM 533 O O . GLY A 1 69 ? 10.151 1.981 -20.458 1.00 67.69 69 GLY A O 1
ATOM 534 N N . ASP A 1 70 ? 11.001 0.726 -22.115 1.00 76.12 70 ASP A N 1
ATOM 535 C CA . ASP A 1 70 ? 9.805 -0.117 -22.279 1.00 76.12 70 ASP A CA 1
ATOM 536 C C . ASP A 1 70 ? 9.384 -0.825 -20.987 1.00 76.12 70 ASP A C 1
ATOM 538 O O . ASP A 1 70 ? 8.197 -0.916 -20.665 1.00 76.12 70 ASP A O 1
ATOM 542 N N . ARG A 1 71 ? 10.355 -1.291 -20.195 1.00 76.50 71 ARG A N 1
ATOM 543 C CA . ARG A 1 71 ? 10.092 -1.999 -18.936 1.00 76.50 71 ARG A CA 1
ATOM 544 C C . ARG A 1 71 ? 9.367 -1.109 -17.925 1.00 76.50 71 ARG A C 1
ATOM 546 O O . ARG A 1 71 ? 8.404 -1.542 -17.293 1.00 76.50 71 ARG A O 1
ATOM 553 N N . ALA A 1 72 ? 9.790 0.148 -17.809 1.00 78.12 72 ALA A N 1
ATOM 554 C CA . ALA A 1 72 ? 9.167 1.115 -16.913 1.00 78.12 72 ALA A CA 1
ATOM 555 C C . ALA A 1 72 ? 7.783 1.553 -17.398 1.00 78.12 72 ALA A C 1
ATOM 557 O O . ALA A 1 72 ? 6.869 1.685 -16.581 1.00 78.12 72 ALA A O 1
ATOM 558 N N . ALA A 1 73 ? 7.602 1.710 -18.713 1.00 81.31 73 ALA A N 1
ATOM 559 C CA . ALA A 1 73 ? 6.297 1.990 -19.304 1.00 81.31 73 ALA A CA 1
ATOM 560 C C . ALA A 1 73 ? 5.295 0.851 -19.041 1.00 81.31 73 ALA A C 1
ATOM 562 O O . ALA A 1 73 ? 4.198 1.108 -18.540 1.00 81.31 73 ALA A O 1
ATOM 563 N N . ARG A 1 74 ? 5.692 -0.408 -19.279 1.00 81.56 74 ARG A N 1
ATOM 564 C CA . ARG A 1 74 ? 4.849 -1.594 -19.026 1.00 81.56 74 ARG A CA 1
ATOM 565 C C . ARG A 1 74 ? 4.496 -1.754 -17.550 1.00 81.56 74 ARG A C 1
ATOM 567 O O . ARG A 1 74 ? 3.357 -2.092 -17.222 1.00 81.56 74 ARG A O 1
ATOM 574 N N . LEU A 1 75 ? 5.445 -1.486 -16.650 1.00 79.88 75 LEU A N 1
ATOM 575 C CA . LEU A 1 75 ? 5.181 -1.517 -15.211 1.00 79.88 75 LEU A CA 1
ATOM 576 C C . LEU A 1 75 ? 4.170 -0.440 -14.809 1.00 79.88 75 LEU A C 1
ATOM 578 O O . LEU A 1 75 ? 3.215 -0.732 -14.092 1.00 79.88 75 LEU A O 1
ATOM 582 N N . TYR A 1 76 ? 4.343 0.789 -15.299 1.00 84.00 76 TYR A N 1
ATOM 583 C CA . TYR A 1 76 ? 3.402 1.871 -15.028 1.00 84.00 76 TYR A CA 1
ATOM 584 C C . TYR A 1 76 ? 1.995 1.554 -15.551 1.00 84.00 76 TYR A C 1
ATOM 586 O O . TYR A 1 76 ? 1.015 1.755 -14.833 1.00 84.00 76 TYR A O 1
ATOM 594 N N . GLU A 1 77 ? 1.885 1.011 -16.764 1.00 86.69 77 GLU A N 1
ATOM 595 C CA . GLU A 1 77 ? 0.605 0.579 -17.328 1.00 86.69 77 GLU A CA 1
ATOM 596 C C . GLU A 1 77 ? -0.042 -0.533 -16.491 1.00 86.69 77 GLU A C 1
ATOM 598 O O . GLU A 1 77 ? -1.235 -0.465 -16.189 1.00 86.69 77 GLU A O 1
ATOM 603 N N . SER A 1 78 ? 0.749 -1.503 -16.029 1.00 84.00 78 SER A N 1
ATOM 604 C CA . SER A 1 78 ? 0.273 -2.583 -15.159 1.00 84.00 78 SER A CA 1
ATOM 605 C C . SER A 1 78 ? -0.261 -2.047 -13.826 1.00 84.00 78 SER A C 1
ATOM 607 O O . SER A 1 78 ? -1.372 -2.394 -13.429 1.00 84.00 78 SER A O 1
ATOM 609 N N . LEU A 1 79 ? 0.470 -1.134 -13.174 1.00 83.94 79 LEU A N 1
ATOM 610 C CA . LEU A 1 79 ? 0.029 -0.481 -11.934 1.00 83.94 79 LEU A CA 1
ATOM 611 C C . LEU A 1 79 ? -1.228 0.368 -12.145 1.00 83.94 79 LEU A C 1
ATOM 613 O O . LEU A 1 79 ? -2.123 0.384 -11.300 1.00 83.94 79 LEU A O 1
ATOM 617 N N . ARG A 1 80 ? -1.320 1.065 -13.283 1.00 88.12 80 ARG A N 1
ATOM 618 C CA . ARG A 1 80 ? -2.509 1.840 -13.650 1.00 88.12 80 ARG A CA 1
ATOM 619 C C . ARG A 1 80 ? -3.721 0.930 -13.828 1.00 88.12 80 ARG A C 1
ATOM 621 O O . ARG A 1 80 ? -4.799 1.262 -13.343 1.00 88.12 80 ARG A O 1
ATOM 628 N N . ASN A 1 81 ? -3.553 -0.206 -14.497 1.00 87.88 81 ASN A N 1
ATOM 629 C CA . ASN A 1 81 ? -4.632 -1.168 -14.701 1.00 87.88 81 ASN A CA 1
ATOM 630 C C . ASN A 1 81 ? -5.066 -1.816 -13.379 1.00 87.88 81 ASN A C 1
ATOM 632 O O . ASN A 1 81 ? -6.265 -1.918 -13.134 1.00 87.88 81 ASN A O 1
ATOM 636 N N . ALA A 1 82 ? -4.118 -2.152 -12.500 1.00 84.19 82 ALA A N 1
ATOM 637 C CA . ALA A 1 82 ? -4.388 -2.656 -11.152 1.00 84.19 82 ALA A CA 1
ATOM 638 C C . ALA A 1 82 ? -5.151 -1.641 -10.281 1.00 84.19 82 ALA A C 1
ATOM 640 O O . ALA A 1 82 ? -6.093 -1.987 -9.573 1.00 84.19 82 ALA A O 1
ATOM 641 N N . TYR A 1 83 ? -4.800 -0.356 -10.377 1.00 87.06 83 TYR A N 1
ATOM 642 C CA . TYR A 1 83 ? -5.547 0.709 -9.707 1.00 87.06 83 TYR A CA 1
ATOM 643 C C . TYR A 1 83 ? -6.985 0.837 -10.238 1.00 87.06 83 TYR A C 1
ATOM 645 O O . TYR A 1 83 ? -7.926 1.053 -9.474 1.00 87.06 83 TYR A O 1
ATOM 653 N N . LEU A 1 84 ? -7.175 0.700 -11.554 1.00 89.19 84 LEU A N 1
ATOM 654 C CA . LEU A 1 84 ? -8.490 0.828 -12.185 1.00 89.19 84 LEU A CA 1
ATOM 655 C C . LEU A 1 84 ? -9.406 -0.371 -11.924 1.00 89.19 84 LEU A C 1
ATOM 657 O O . LEU A 1 84 ? -10.622 -0.175 -11.831 1.00 89.19 84 LEU A O 1
ATOM 661 N N . SER A 1 85 ? -8.850 -1.579 -11.805 1.00 87.88 85 SER A N 1
ATOM 662 C CA . SER A 1 85 ? -9.635 -2.795 -11.586 1.00 87.88 85 SER A CA 1
ATOM 663 C C . SER A 1 85 ? -10.265 -2.859 -10.195 1.00 87.88 85 SER A C 1
ATOM 665 O O . SER A 1 85 ? -11.309 -3.486 -10.049 1.00 87.88 85 SER A O 1
ATOM 667 N N . ARG A 1 86 ? -9.704 -2.139 -9.207 1.00 84.56 86 ARG A N 1
ATOM 668 C CA .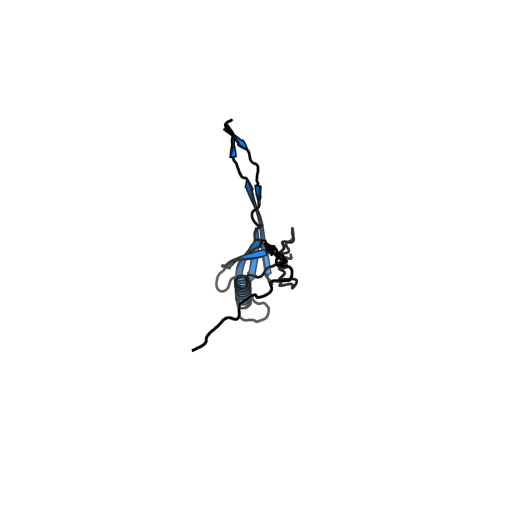 ARG A 1 86 ? -10.168 -2.130 -7.804 1.00 84.56 86 ARG A CA 1
ATOM 669 C C . ARG A 1 86 ? -10.230 -3.534 -7.196 1.00 84.56 86 ARG A C 1
ATOM 671 O O . ARG A 1 86 ? -11.089 -3.817 -6.366 1.00 84.56 86 ARG A O 1
ATOM 678 N N . ASP A 1 87 ? -9.320 -4.399 -7.628 1.00 86.06 87 ASP A N 1
ATOM 679 C CA . ASP A 1 87 ? -9.230 -5.753 -7.105 1.00 86.06 87 ASP A CA 1
ATOM 680 C C . ASP A 1 87 ? -8.652 -5.756 -5.683 1.00 86.06 87 ASP A C 1
ATOM 682 O O . ASP A 1 87 ? -7.942 -4.833 -5.270 1.00 86.06 87 ASP A O 1
ATOM 686 N N . LEU A 1 88 ? -8.960 -6.824 -4.949 1.00 87.19 88 LEU A N 1
ATOM 687 C CA . LEU A 1 88 ? -8.374 -7.109 -3.646 1.00 87.19 88 LEU A CA 1
ATOM 688 C C . LEU A 1 88 ? -7.050 -7.858 -3.820 1.00 87.19 88 LEU A C 1
ATOM 690 O O . LEU A 1 88 ? -6.940 -8.796 -4.616 1.00 87.19 88 LEU A O 1
ATOM 694 N N . TYR A 1 89 ? -6.058 -7.439 -3.045 1.00 85.25 89 TYR A N 1
ATOM 695 C CA . TYR A 1 89 ? -4.709 -7.978 -3.036 1.00 85.25 89 TYR A CA 1
ATOM 696 C C . TYR A 1 89 ? -4.323 -8.423 -1.630 1.00 85.25 89 TYR A C 1
ATOM 698 O O . TYR A 1 89 ? -4.638 -7.745 -0.651 1.00 85.25 89 TYR A O 1
ATOM 706 N N . ASP A 1 90 ? -3.564 -9.511 -1.544 1.00 85.44 90 ASP A N 1
ATOM 707 C CA . ASP A 1 90 ? -2.859 -9.858 -0.316 1.00 85.44 90 ASP A CA 1
ATOM 708 C C . ASP A 1 90 ? -1.416 -9.368 -0.438 1.00 85.44 90 ASP A C 1
ATOM 710 O O . ASP A 1 90 ? -0.681 -9.712 -1.370 1.00 85.44 90 ASP A O 1
ATOM 714 N N . VAL A 1 91 ? -1.015 -8.507 0.490 1.00 83.62 91 VAL A N 1
ATOM 715 C CA . VAL A 1 91 ? 0.294 -7.861 0.492 1.00 83.62 91 VAL A CA 1
ATOM 716 C C . VAL A 1 91 ? 1.167 -8.581 1.507 1.00 83.62 91 VAL A C 1
ATOM 718 O O . VAL A 1 91 ? 0.992 -8.434 2.720 1.00 83.62 91 VAL A O 1
ATOM 721 N N . VAL A 1 92 ? 2.118 -9.373 1.008 1.00 82.69 92 VAL A N 1
ATOM 722 C CA . VAL A 1 92 ? 3.112 -10.027 1.860 1.00 82.69 92 VAL A CA 1
ATOM 723 C C . VAL A 1 92 ? 4.297 -9.113 2.020 1.00 82.69 92 VAL A C 1
ATOM 725 O O . VAL A 1 92 ? 5.043 -8.858 1.073 1.00 82.69 92 VAL A O 1
ATOM 728 N N . THR A 1 93 ? 4.506 -8.677 3.248 1.00 80.44 93 THR A N 1
ATOM 729 C CA . THR A 1 93 ? 5.698 -7.941 3.610 1.00 80.44 93 THR A CA 1
ATOM 730 C C . THR A 1 93 ? 6.643 -8.800 4.439 1.00 80.44 93 THR A C 1
ATOM 732 O O . THR A 1 93 ? 6.348 -9.955 4.759 1.00 80.44 93 THR A O 1
ATOM 735 N N . ARG A 1 94 ? 7.818 -8.267 4.793 1.00 76.88 94 ARG A N 1
ATOM 736 C CA . ARG A 1 94 ? 8.742 -9.009 5.667 1.00 76.88 94 ARG A CA 1
ATOM 737 C C . ARG A 1 94 ? 8.152 -9.248 7.056 1.00 76.88 94 ARG A C 1
ATOM 739 O O . ARG A 1 94 ? 8.510 -10.223 7.713 1.00 76.88 94 ARG A O 1
ATOM 746 N N . HIS A 1 95 ? 7.324 -8.321 7.517 1.00 80.88 95 HIS A N 1
ATOM 747 C CA . HIS A 1 95 ? 6.880 -8.258 8.902 1.00 80.88 95 HIS A CA 1
ATOM 748 C C . HIS A 1 95 ? 5.478 -8.824 9.090 1.00 80.88 95 HIS A C 1
ATOM 750 O O . HIS A 1 95 ? 5.186 -9.354 10.163 1.00 80.88 95 HIS A O 1
ATOM 756 N N . PHE A 1 96 ? 4.624 -8.729 8.070 1.00 84.12 96 PHE A N 1
ATOM 757 C CA . PHE A 1 96 ? 3.230 -9.125 8.191 1.00 84.12 96 PHE A CA 1
ATOM 758 C C . PHE A 1 96 ? 2.609 -9.497 6.838 1.00 84.12 96 PHE A C 1
ATOM 760 O O . PHE A 1 96 ? 3.061 -9.056 5.781 1.00 84.12 96 PHE A O 1
ATOM 767 N N . LEU A 1 97 ? 1.555 -10.312 6.887 1.00 88.31 97 LEU A N 1
ATOM 768 C CA . LEU A 1 97 ? 0.694 -10.613 5.746 1.00 88.31 97 LEU A CA 1
ATOM 769 C C . LEU A 1 97 ? -0.590 -9.797 5.898 1.00 88.31 97 LEU A C 1
ATOM 771 O O . LEU A 1 97 ? -1.410 -10.099 6.765 1.00 88.31 97 LEU A O 1
ATOM 775 N N . TYR A 1 98 ? -0.765 -8.792 5.047 1.00 87.81 98 TYR A N 1
ATOM 776 C CA . TYR A 1 98 ? -2.003 -8.023 4.976 1.00 87.81 98 TYR A CA 1
ATOM 777 C C . TYR A 1 98 ? -2.937 -8.664 3.959 1.00 87.81 98 TYR A C 1
ATOM 779 O O . TYR A 1 98 ? -2.545 -8.879 2.815 1.00 87.81 98 TYR A O 1
ATOM 787 N N . GLN A 1 99 ? -4.163 -8.963 4.373 1.00 87.38 99 GLN A N 1
ATOM 788 C CA . GLN A 1 99 ? -5.172 -9.581 3.517 1.00 87.38 99 GLN A CA 1
ATOM 789 C C . GLN A 1 99 ? -6.209 -8.550 3.084 1.00 87.38 99 GLN A C 1
ATOM 791 O O . GLN A 1 99 ? -6.488 -7.608 3.827 1.00 87.38 99 GLN A O 1
ATOM 796 N N . SER A 1 100 ? -6.821 -8.761 1.916 1.00 88.56 100 SER A N 1
ATOM 797 C CA . SER A 1 100 ? -7.936 -7.924 1.431 1.00 88.56 100 SER A CA 1
ATOM 798 C C . SER A 1 100 ? -7.593 -6.426 1.362 1.00 88.56 100 SER A C 1
ATOM 800 O O . SER A 1 100 ? -8.349 -5.559 1.802 1.00 88.56 100 SER A O 1
ATOM 802 N N . MET A 1 101 ? -6.425 -6.110 0.807 1.00 88.06 101 MET A N 1
ATOM 803 C CA . MET A 1 101 ? -5.972 -4.737 0.600 1.00 88.06 101 MET A CA 1
ATOM 804 C C . MET A 1 101 ? -6.364 -4.245 -0.794 1.00 88.06 101 MET A C 1
ATOM 806 O O . MET A 1 101 ? -6.223 -4.961 -1.782 1.00 88.06 101 MET A O 1
ATOM 810 N N . VAL A 1 102 ? -6.784 -2.989 -0.905 1.00 89.81 102 VAL A N 1
ATOM 811 C CA . VAL A 1 102 ? -7.024 -2.312 -2.187 1.00 89.81 102 VAL A CA 1
ATOM 812 C C . VAL A 1 102 ? -5.922 -1.291 -2.436 1.00 89.81 102 VAL A C 1
ATOM 814 O O . VAL A 1 102 ? -5.436 -0.636 -1.513 1.00 89.81 102 VAL A O 1
ATOM 817 N N . ILE A 1 103 ? -5.544 -1.110 -3.700 1.00 89.88 103 ILE A N 1
ATOM 818 C CA . ILE A 1 103 ? -4.644 -0.028 -4.102 1.00 89.88 103 ILE A CA 1
ATOM 819 C C . ILE A 1 103 ? -5.404 1.302 -4.028 1.00 89.88 103 ILE A C 1
ATOM 821 O O . ILE A 1 103 ? -6.230 1.612 -4.887 1.00 89.88 103 ILE A O 1
ATOM 825 N N . ALA A 1 104 ? -5.114 2.111 -3.011 1.00 90.50 104 ALA A N 1
ATOM 826 C CA . ALA A 1 104 ? -5.753 3.412 -2.815 1.00 90.50 104 ALA A CA 1
ATOM 827 C C . ALA A 1 104 ? -4.990 4.555 -3.502 1.00 90.50 104 ALA A C 1
ATOM 829 O O . ALA A 1 104 ? -5.610 5.527 -3.947 1.00 90.50 104 ALA A O 1
ATOM 830 N N . ASN A 1 105 ? -3.666 4.448 -3.648 1.00 90.81 105 ASN A N 1
ATOM 831 C CA . ASN A 1 105 ? -2.883 5.425 -4.403 1.00 90.81 105 ASN A CA 1
ATOM 832 C C . ASN A 1 105 ? -1.708 4.773 -5.135 1.00 90.81 105 ASN A C 1
ATOM 834 O O . ASN A 1 105 ? -1.017 3.927 -4.578 1.00 90.81 105 ASN A O 1
ATOM 838 N N . VAL A 1 106 ? -1.455 5.218 -6.365 1.00 89.81 106 VAL A N 1
ATOM 839 C CA . VAL A 1 106 ? -0.236 4.905 -7.117 1.00 89.81 106 VAL A CA 1
ATOM 840 C C . VAL A 1 106 ? 0.426 6.217 -7.502 1.00 89.81 106 VAL A C 1
ATOM 842 O O . VAL A 1 106 ? -0.162 7.039 -8.210 1.00 89.81 106 VAL A O 1
A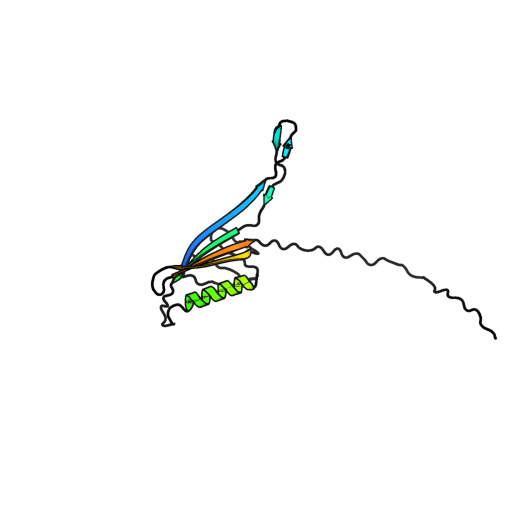TOM 845 N N . ARG A 1 107 ? 1.676 6.396 -7.087 1.00 90.00 107 ARG A N 1
ATOM 846 C CA . ARG A 1 107 ? 2.522 7.515 -7.485 1.00 90.00 107 ARG A CA 1
ATOM 847 C C . ARG A 1 107 ? 3.733 6.978 -8.222 1.00 90.00 107 ARG A C 1
ATOM 849 O O . ARG A 1 107 ? 4.473 6.175 -7.679 1.00 90.00 107 ARG A O 1
ATOM 856 N N . ALA A 1 108 ? 3.975 7.466 -9.429 1.00 87.12 108 ALA A N 1
ATOM 857 C CA . ALA A 1 108 ? 5.159 7.128 -10.205 1.00 87.12 108 ALA A CA 1
ATOM 858 C C . ALA A 1 108 ? 5.862 8.418 -10.632 1.00 87.12 108 ALA A C 1
ATOM 860 O O . ALA A 1 108 ? 5.218 9.356 -11.096 1.00 87.12 108 ALA A O 1
ATOM 861 N N . THR A 1 109 ? 7.171 8.497 -10.413 1.00 86.81 109 THR A N 1
ATOM 862 C CA . THR A 1 109 ? 7.999 9.660 -10.747 1.00 86.81 109 THR A CA 1
ATOM 863 C C . THR A 1 109 ? 9.237 9.189 -11.491 1.00 86.81 109 THR A C 1
ATOM 865 O O . THR A 1 109 ? 9.929 8.278 -11.045 1.00 86.81 109 THR A O 1
ATOM 868 N N . GLN A 1 110 ? 9.546 9.827 -12.613 1.00 81.75 110 GLN A N 1
ATOM 869 C CA . GLN A 1 110 ? 10.803 9.602 -13.313 1.00 81.75 110 GLN A CA 1
ATOM 870 C C . GLN A 1 110 ? 11.906 10.448 -12.663 1.00 81.75 110 GLN A C 1
ATOM 872 O O . GLN A 1 110 ? 11.738 11.652 -12.467 1.00 81.75 110 GLN A O 1
ATOM 877 N N . SER A 1 111 ? 13.031 9.827 -12.312 1.00 75.44 111 SER A N 1
ATOM 878 C CA . SER A 1 111 ? 14.160 10.482 -11.646 1.00 75.44 111 SER A CA 1
ATOM 879 C C . SER A 1 111 ? 15.462 10.224 -12.411 1.00 75.44 111 SER A C 1
ATOM 881 O O . SER A 1 111 ? 15.821 9.075 -12.648 1.00 75.44 111 SER A O 1
ATOM 883 N N . GLY A 1 112 ? 16.184 11.288 -12.777 1.00 66.56 112 GLY A N 1
ATOM 884 C CA . GLY A 1 112 ? 17.476 11.236 -13.481 1.00 66.56 112 GLY A CA 1
ATOM 885 C C . GLY A 1 112 ? 17.431 11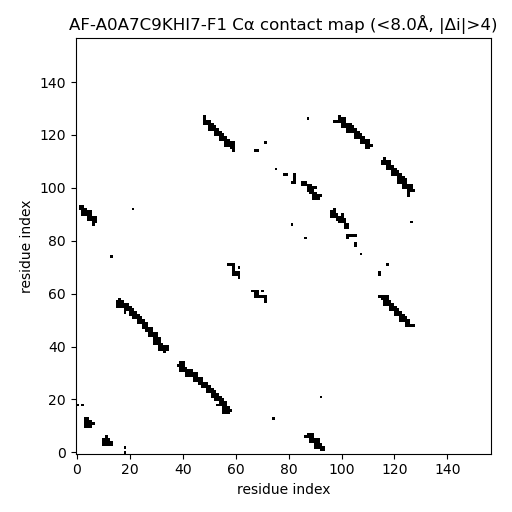.781 -14.923 1.00 66.56 112 GLY A C 1
ATOM 886 O O . GLY A 1 112 ? 16.359 11.816 -15.526 1.00 66.56 112 GLY A O 1
ATOM 887 N N . PRO A 1 113 ? 18.569 12.246 -15.481 1.00 57.00 113 PRO A N 1
ATOM 888 C CA . PRO A 1 113 ? 18.623 12.837 -16.821 1.00 57.00 113 PRO A CA 1
ATOM 889 C C . PRO A 1 113 ? 18.463 11.805 -17.957 1.00 57.00 113 PRO A C 1
ATOM 891 O O . PRO A 1 113 ? 18.839 10.644 -17.819 1.00 57.00 113 PRO A O 1
ATOM 894 N N . PHE A 1 114 ? 17.939 12.276 -19.097 1.00 53.91 114 PHE A N 1
ATOM 895 C CA . PHE A 1 114 ? 17.728 11.579 -20.381 1.00 53.91 114 PHE A CA 1
ATOM 896 C C . PHE A 1 114 ? 16.745 10.392 -20.391 1.00 53.91 114 PHE A C 1
ATOM 898 O O . PHE A 1 114 ? 15.805 10.438 -21.172 1.00 53.91 114 PHE A O 1
ATOM 905 N N . GLN A 1 115 ? 16.909 9.377 -19.540 1.00 59.47 115 GLN A N 1
ATOM 906 C CA . GLN A 1 115 ? 16.073 8.161 -19.454 1.00 59.47 115 GLN A CA 1
ATOM 907 C C . GLN A 1 115 ? 16.392 7.460 -18.118 1.00 59.47 115 GLN A C 1
ATOM 909 O O . GLN A 1 115 ? 16.937 6.364 -18.089 1.00 59.47 115 GLN A O 1
ATOM 914 N N . GLY A 1 116 ? 16.153 8.161 -17.003 1.00 67.69 116 GLY A N 1
ATOM 915 C CA . GLY A 1 116 ? 16.579 7.748 -15.658 1.00 67.69 116 GLY A CA 1
ATOM 916 C C . GLY A 1 116 ? 15.882 6.501 -15.090 1.00 67.69 116 GLY A C 1
ATOM 917 O O . GLY A 1 116 ? 15.607 5.538 -15.787 1.00 67.69 116 GLY A O 1
ATOM 918 N N . ARG A 1 117 ? 15.599 6.495 -13.790 1.00 77.81 117 ARG A N 1
ATOM 919 C CA . ARG A 1 117 ? 14.848 5.423 -13.117 1.00 77.81 117 ARG A CA 1
ATOM 920 C C . ARG A 1 117 ? 13.398 5.829 -12.893 1.00 77.81 117 ARG A C 1
ATOM 922 O O . ARG A 1 117 ? 13.105 7.010 -12.682 1.00 77.81 117 ARG A O 1
ATOM 929 N N . LEU A 1 118 ? 12.504 4.853 -12.878 1.00 81.75 118 LEU A N 1
ATOM 930 C CA . LEU A 1 118 ? 11.153 5.011 -12.366 1.00 81.75 118 LEU A CA 1
ATOM 931 C C . LEU A 1 118 ? 11.168 4.755 -10.859 1.00 81.75 118 LEU A C 1
ATOM 933 O O . LEU A 1 118 ? 11.538 3.676 -10.408 1.00 81.75 118 LEU A O 1
ATOM 937 N N . VAL A 1 119 ? 10.753 5.752 -10.087 1.00 86.62 119 VAL A N 1
ATOM 938 C CA . VAL A 1 119 ? 10.485 5.619 -8.654 1.00 86.62 119 VAL A CA 1
ATOM 939 C C . VAL A 1 119 ? 8.976 5.544 -8.492 1.00 86.62 119 VAL A C 1
ATOM 941 O O . VAL A 1 119 ? 8.274 6.509 -8.806 1.00 86.62 119 VAL A O 1
ATOM 944 N N . ALA A 1 120 ? 8.468 4.409 -8.033 1.00 85.31 120 ALA A N 1
ATOM 945 C CA . ALA A 1 120 ? 7.048 4.208 -7.800 1.00 85.31 120 ALA A CA 1
ATOM 946 C C . ALA A 1 120 ? 6.768 3.961 -6.317 1.00 85.31 120 ALA A C 1
ATOM 948 O O . ALA A 1 120 ? 7.575 3.383 -5.597 1.00 85.31 120 ALA A O 1
ATOM 949 N N . SER A 1 121 ? 5.618 4.438 -5.864 1.00 89.12 121 SER A N 1
ATOM 950 C CA . SER A 1 121 ? 5.111 4.287 -4.510 1.00 89.12 121 SER A CA 1
ATOM 951 C C . SER A 1 121 ? 3.638 3.926 -4.599 1.00 89.12 121 SER A C 1
ATOM 953 O O . SER A 1 121 ? 2.862 4.619 -5.265 1.00 89.12 121 SER A O 1
ATOM 955 N N . VAL A 1 122 ? 3.271 2.808 -3.987 1.00 89.44 122 VAL A N 1
ATOM 956 C CA . VAL A 1 122 ? 1.918 2.259 -4.015 1.00 89.44 122 VAL A CA 1
ATOM 957 C C . VAL A 1 122 ? 1.414 2.179 -2.584 1.00 89.44 122 VAL A C 1
ATOM 959 O O . VAL A 1 122 ? 2.028 1.517 -1.749 1.00 89.44 122 VAL A O 1
ATOM 962 N N . LEU A 1 123 ? 0.308 2.868 -2.313 1.00 91.75 123 LEU A N 1
ATOM 963 C CA . LEU A 1 123 ? -0.392 2.823 -1.038 1.00 91.75 123 LEU A CA 1
ATOM 964 C C . LEU A 1 123 ? -1.535 1.820 -1.134 1.00 91.75 123 LEU A C 1
ATOM 966 O O . LEU A 1 123 ? -2.469 1.975 -1.930 1.00 91.75 123 LEU A O 1
ATOM 970 N N . PHE A 1 124 ? -1.445 0.811 -0.285 1.00 90.81 124 PHE A N 1
ATOM 971 C CA . PHE A 1 124 ? -2.453 -0.201 -0.053 1.00 90.81 124 PHE A CA 1
ATOM 972 C C . PHE A 1 124 ? -3.238 0.165 1.197 1.00 90.81 124 PHE A C 1
ATOM 974 O O . PHE A 1 124 ? -2.660 0.591 2.198 1.00 90.81 124 PHE A O 1
ATOM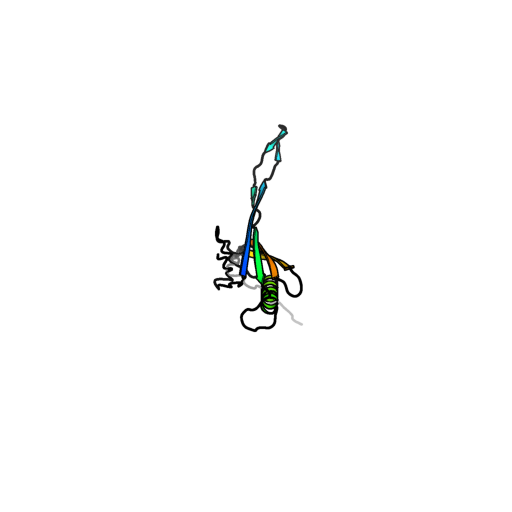 981 N N . LYS A 1 125 ? -4.553 -0.015 1.143 1.00 92.69 125 LYS A N 1
ATOM 982 C CA . LYS A 1 125 ? -5.448 0.221 2.270 1.00 92.69 125 LYS A CA 1
ATOM 983 C C . LYS A 1 125 ? -6.355 -0.978 2.466 1.00 92.69 125 LYS A C 1
ATOM 985 O O . LYS A 1 125 ? -6.910 -1.482 1.488 1.00 92.69 125 LYS A O 1
ATOM 990 N N . GLN A 1 126 ? -6.508 -1.409 3.710 1.00 91.31 126 GLN A N 1
ATOM 991 C CA . GLN A 1 126 ? -7.384 -2.520 4.045 1.00 91.31 126 GLN A CA 1
ATOM 992 C C . GLN A 1 126 ? -8.832 -2.186 3.686 1.00 91.31 126 GLN A C 1
ATOM 994 O O . GLN A 1 126 ? -9.319 -1.081 3.951 1.00 91.31 126 GLN A O 1
ATOM 999 N N . PHE A 1 127 ? -9.500 -3.142 3.048 1.00 87.62 127 PHE A N 1
ATOM 1000 C CA . PHE A 1 127 ? -10.904 -3.040 2.697 1.00 87.62 127 PHE A CA 1
ATOM 1001 C C . PHE A 1 127 ? -11.720 -4.004 3.555 1.00 87.62 127 PHE A C 1
ATOM 1003 O O . PHE A 1 127 ? -11.548 -5.218 3.474 1.00 87.62 127 PHE A O 1
ATOM 1010 N N . ASP A 1 128 ? -12.624 -3.448 4.358 1.00 78.94 128 ASP A N 1
ATOM 1011 C CA . ASP A 1 128 ? -13.560 -4.237 5.151 1.00 78.94 128 ASP A CA 1
ATOM 1012 C C . ASP A 1 128 ? -14.766 -4.620 4.291 1.00 78.94 128 ASP A C 1
ATOM 1014 O O . ASP A 1 128 ? -15.622 -3.792 3.963 1.00 78.94 128 ASP A O 1
ATOM 1018 N N . GLU A 1 129 ? -14.850 -5.898 3.927 1.00 67.19 129 GLU A N 1
ATOM 1019 C CA . GLU A 1 129 ? -16.035 -6.442 3.278 1.00 67.19 129 GLU A CA 1
ATOM 1020 C C . GLU A 1 129 ? -17.167 -6.569 4.308 1.00 67.19 129 GLU A C 1
ATOM 1022 O O . GLU A 1 129 ? -17.191 -7.467 5.153 1.00 67.19 129 GLU A O 1
ATOM 1027 N N . ILE A 1 130 ? -18.136 -5.653 4.253 1.00 62.16 130 ILE A N 1
ATOM 1028 C CA . ILE A 1 130 ? -19.344 -5.761 5.072 1.00 62.16 130 ILE A CA 1
ATOM 1029 C C . ILE A 1 130 ? -20.237 -6.837 4.452 1.00 62.16 130 ILE A C 1
ATOM 1031 O O . ILE A 1 130 ? -20.888 -6.610 3.432 1.00 62.16 130 ILE A O 1
ATOM 1035 N N . GLN A 1 131 ? -20.315 -8.002 5.096 1.00 53.16 131 GLN A N 1
ATOM 1036 C CA . GLN A 1 131 ? -21.319 -9.006 4.755 1.00 53.16 131 GLN A CA 1
ATOM 1037 C C . GLN A 1 131 ? -22.715 -8.460 5.079 1.00 53.16 131 GLN A C 1
ATOM 1039 O O . GLN A 1 131 ? -23.101 -8.312 6.241 1.00 53.16 131 GLN A O 1
ATOM 1044 N N . LEU A 1 132 ? -23.494 -8.155 4.040 1.00 53.44 132 LEU A N 1
ATOM 1045 C CA . LEU A 1 132 ? -24.909 -7.831 4.185 1.00 53.44 132 LEU A CA 1
ATOM 1046 C C . LEU A 1 132 ? -25.650 -9.093 4.636 1.00 53.44 132 LEU A C 1
ATOM 1048 O O . LEU A 1 132 ? -25.851 -10.025 3.859 1.00 53.44 132 LEU A O 1
ATOM 1052 N N . SER A 1 133 ? -26.074 -9.124 5.897 1.00 52.66 133 SER A N 1
ATOM 1053 C CA . SER A 1 133 ? -26.970 -10.170 6.381 1.00 52.66 133 SER A CA 1
ATOM 1054 C C . SER A 1 133 ? -28.356 -9.961 5.768 1.00 52.66 133 SER A C 1
ATOM 1056 O O . SER A 1 133 ? -29.140 -9.113 6.193 1.00 52.66 133 SER A O 1
ATOM 1058 N N . THR A 1 134 ? -28.678 -10.725 4.726 1.00 62.94 134 THR A N 1
ATOM 1059 C CA . THR A 1 134 ? -30.045 -10.776 4.206 1.00 62.94 134 THR A CA 1
ATOM 1060 C C . THR A 1 134 ? -30.905 -11.564 5.184 1.00 62.94 134 THR A C 1
ATOM 1062 O O . THR A 1 134 ? -30.864 -12.796 5.220 1.00 62.94 134 THR A O 1
ATOM 1065 N N . ILE A 1 135 ? -31.688 -10.854 5.996 1.00 62.53 135 ILE A N 1
ATOM 1066 C CA . ILE A 1 135 ? -32.735 -11.465 6.813 1.00 62.53 135 ILE A CA 1
ATOM 1067 C C . ILE A 1 135 ? -33.791 -12.001 5.844 1.00 62.53 135 ILE A C 1
ATOM 1069 O O . ILE A 1 135 ? -34.554 -11.242 5.248 1.00 62.53 135 ILE A O 1
ATOM 1073 N N . THR A 1 136 ? -33.811 -13.320 5.655 1.00 67.25 136 THR A N 1
ATOM 1074 C CA . THR A 1 136 ? -34.883 -13.986 4.913 1.00 67.25 136 THR A CA 1
ATOM 1075 C C . THR A 1 136 ? -36.117 -13.972 5.803 1.00 67.25 136 THR A C 1
ATOM 1077 O O . THR A 1 136 ? -36.196 -14.723 6.774 1.00 67.25 136 THR A O 1
ATOM 1080 N N . ILE A 1 137 ? -37.054 -13.069 5.516 1.00 73.06 137 ILE A N 1
ATOM 1081 C CA . ILE A 1 137 ? -38.355 -13.052 6.183 1.00 73.06 137 ILE A CA 1
ATOM 1082 C C . ILE A 1 137 ? -39.090 -14.318 5.719 1.00 73.06 137 ILE A C 1
ATOM 1084 O O . ILE A 1 137 ? -39.289 -14.472 4.512 1.00 73.06 137 ILE A O 1
ATOM 1088 N N . PRO A 1 138 ? -39.462 -15.244 6.620 1.00 71.88 138 PRO A N 1
ATOM 1089 C CA . PRO A 1 138 ? -40.239 -16.409 6.224 1.00 71.88 138 PRO A CA 1
ATOM 1090 C C . PRO A 1 138 ? -41.577 -15.939 5.646 1.00 71.88 138 PRO A C 1
ATOM 1092 O O . PRO A 1 138 ? -42.235 -15.077 6.236 1.00 71.88 138 PRO A O 1
ATOM 1095 N N . GLU A 1 139 ? -41.971 -16.484 4.492 1.00 66.88 139 GLU A N 1
ATOM 1096 C CA . GLU A 1 139 ? -43.275 -16.188 3.901 1.00 66.88 139 GLU A CA 1
ATOM 1097 C C . GLU A 1 139 ? -44.371 -16.459 4.934 1.00 66.88 139 GLU A C 1
ATOM 1099 O O . GLU A 1 139 ? -44.437 -17.524 5.555 1.00 66.88 139 GLU A O 1
ATOM 1104 N N . GLY A 1 140 ? -45.202 -15.440 5.161 1.00 58.38 140 GLY A N 1
ATOM 1105 C CA . GLY A 1 140 ? -46.292 -15.502 6.116 1.00 58.38 140 GLY A CA 1
ATOM 1106 C C . GLY A 1 140 ? -47.204 -16.673 5.783 1.00 58.38 140 GLY A C 1
ATOM 1107 O O . GLY A 1 140 ? -47.791 -16.729 4.704 1.00 58.38 140 GLY A O 1
ATOM 1108 N N . ARG A 1 141 ? -47.328 -17.596 6.738 1.00 51.50 141 ARG A N 1
ATOM 1109 C CA . ARG A 1 141 ? -48.263 -18.719 6.722 1.00 51.50 141 ARG A CA 1
ATOM 1110 C C . ARG A 1 14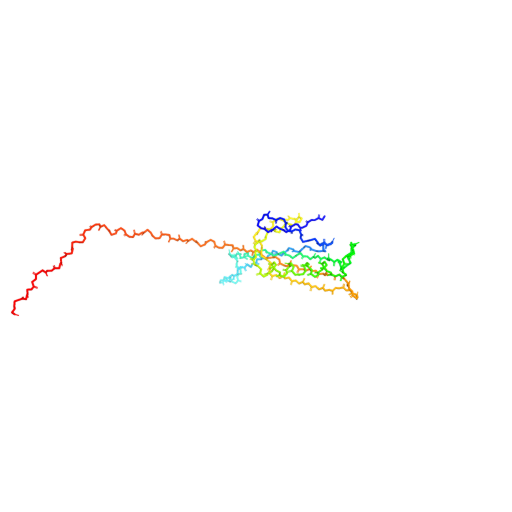1 ? -49.703 -18.193 6.758 1.00 51.50 141 ARG A C 1
ATOM 1112 O O . ARG A 1 141 ? -50.347 -18.195 7.805 1.00 51.50 141 ARG A O 1
ATOM 1119 N N . LEU A 1 142 ? -50.205 -17.718 5.621 1.00 60.25 142 LEU A N 1
ATOM 1120 C CA . LEU A 1 142 ? -51.640 -17.680 5.369 1.00 60.25 142 LEU A CA 1
ATOM 1121 C C . LEU A 1 142 ? -52.063 -19.133 5.166 1.00 60.25 142 LEU A C 1
ATOM 1123 O O . LEU A 1 142 ? -51.847 -19.710 4.104 1.00 60.25 142 LEU A O 1
ATOM 1127 N N . GLU A 1 143 ? -52.579 -19.746 6.228 1.00 52.88 143 GLU A N 1
ATOM 1128 C CA . GLU A 1 143 ? -53.180 -21.068 6.119 1.00 52.88 143 GLU A CA 1
ATOM 1129 C C . GLU A 1 143 ? -54.445 -21.037 5.263 1.00 52.88 143 GLU A C 1
ATOM 1131 O O . GLU A 1 143 ? -55.201 -20.065 5.250 1.00 52.88 143 GLU A O 1
ATOM 1136 N N . ASP A 1 144 ? -54.604 -22.145 4.546 1.00 54.44 144 ASP A N 1
ATOM 1137 C CA . ASP A 1 144 ? -55.739 -22.594 3.754 1.00 54.44 144 ASP A CA 1
ATOM 1138 C C . ASP A 1 144 ? -57.104 -21.973 4.097 1.00 54.44 144 ASP A C 1
ATOM 1140 O O . ASP A 1 144 ? -57.569 -22.001 5.236 1.00 54.44 144 ASP A O 1
ATOM 1144 N N .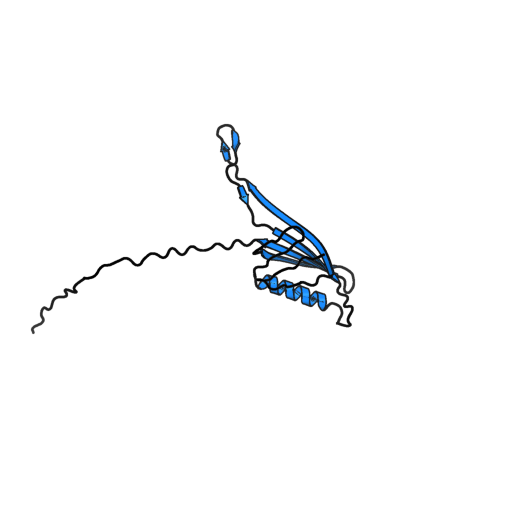 GLY A 1 145 ? -57.836 -21.582 3.046 1.00 48.81 145 GLY A N 1
ATOM 1145 C CA . GLY A 1 145 ? -59.293 -21.737 3.066 1.00 48.81 145 GLY A CA 1
ATOM 1146 C C . GLY A 1 145 ? -60.167 -20.491 2.941 1.00 48.81 145 GLY A C 1
ATOM 1147 O O . GLY A 1 145 ? -61.264 -20.487 3.501 1.00 48.81 145 GLY A O 1
ATOM 1148 N N . TYR A 1 146 ? -59.801 -19.468 2.160 1.00 50.47 146 TYR A N 1
ATOM 1149 C CA . TYR A 1 146 ? -60.821 -18.490 1.757 1.00 50.47 146 TYR A CA 1
ATOM 1150 C C . TYR A 1 146 ? -61.670 -19.051 0.600 1.00 50.47 146 TYR A C 1
ATOM 1152 O O . TYR A 1 146 ? -61.245 -19.156 -0.551 1.00 50.47 146 TYR A O 1
ATOM 1160 N N . LYS A 1 147 ? -62.913 -19.443 0.905 1.00 48.50 147 LYS A N 1
ATOM 1161 C CA . LYS A 1 147 ? -63.931 -19.720 -0.116 1.00 48.50 147 LYS A CA 1
ATOM 1162 C C . LYS A 1 147 ? -64.328 -18.396 -0.771 1.00 48.50 147 LYS A C 1
ATOM 1164 O O . LYS A 1 147 ? -64.782 -17.481 -0.089 1.00 48.50 147 LYS A O 1
ATOM 1169 N N . LYS A 1 148 ? -64.188 -18.299 -2.097 1.00 51.06 148 LYS A N 1
ATOM 1170 C CA . LYS A 1 148 ? -64.803 -17.221 -2.883 1.00 51.06 148 LYS A CA 1
ATOM 1171 C C . LYS A 1 148 ? -66.325 -17.348 -2.784 1.00 51.06 148 LYS A C 1
ATOM 1173 O O . LYS A 1 148 ? -66.912 -18.194 -3.450 1.00 51.06 148 LYS A O 1
ATOM 1178 N N . THR A 1 149 ? -66.956 -16.497 -1.984 1.00 46.62 149 THR A N 1
ATOM 1179 C CA . THR A 1 149 ? -68.402 -16.265 -2.048 1.00 46.62 149 THR A CA 1
ATOM 1180 C C . THR A 1 149 ? -68.625 -14.998 -2.865 1.00 46.62 149 THR A C 1
ATOM 1182 O O . THR A 1 149 ? -68.525 -13.895 -2.338 1.00 46.62 149 THR A O 1
ATOM 1185 N N . ALA A 1 150 ? -68.889 -15.150 -4.162 1.00 36.50 150 ALA A N 1
ATOM 1186 C CA . ALA A 1 150 ? -69.488 -14.098 -4.976 1.00 36.50 150 ALA A CA 1
ATOM 1187 C C . ALA A 1 150 ? -70.812 -14.636 -5.527 1.00 36.50 150 ALA A C 1
ATOM 1189 O O . ALA A 1 150 ? -70.861 -15.698 -6.146 1.00 36.50 150 ALA A O 1
ATOM 1190 N N . SER A 1 151 ? -71.878 -13.922 -5.182 1.00 42.56 151 SER A N 1
ATOM 1191 C CA . SER A 1 151 ? -73.286 -14.250 -5.367 1.00 42.56 151 SER A CA 1
ATOM 1192 C C . SER A 1 151 ? -73.704 -14.309 -6.835 1.00 42.56 151 SER A C 1
ATOM 1194 O O . SER A 1 151 ? -73.455 -13.375 -7.593 1.00 42.56 151 SER A O 1
ATOM 1196 N N . SER A 1 152 ? -74.441 -15.354 -7.203 1.00 45.16 152 SER A N 1
ATOM 1197 C CA . SER A 1 152 ? -75.306 -15.356 -8.380 1.00 45.16 152 SER A CA 1
ATOM 1198 C C . SER A 1 152 ? -76.657 -14.724 -8.031 1.00 45.16 152 SER A C 1
ATOM 1200 O O . SER A 1 152 ? -77.430 -15.313 -7.276 1.00 45.16 152 SER A O 1
ATOM 1202 N N . SER A 1 153 ? -76.935 -13.551 -8.590 1.00 40.38 153 SER A N 1
ATOM 1203 C CA . SER A 1 153 ? -78.266 -12.932 -8.707 1.00 40.38 153 SER A CA 1
ATOM 1204 C C . SER A 1 153 ? -78.098 -11.657 -9.533 1.00 40.38 153 SER A C 1
ATOM 1206 O O . SER A 1 153 ? -77.161 -10.920 -9.253 1.00 40.38 153 SER A O 1
ATOM 1208 N N . THR A 1 154 ? -78.902 -11.246 -10.501 1.00 40.81 154 THR A N 1
ATOM 1209 C CA . THR A 1 154 ? -80.085 -11.737 -11.214 1.00 40.81 154 THR A CA 1
ATOM 1210 C C . THR A 1 154 ? -80.269 -10.648 -12.271 1.00 40.81 154 THR A C 1
ATOM 1212 O O . THR A 1 154 ? -80.364 -9.500 -11.863 1.00 40.81 154 THR A O 1
ATOM 1215 N N . ASP A 1 155 ? -80.347 -10.951 -13.565 1.00 33.19 155 ASP A N 1
ATOM 1216 C CA . ASP A 1 155 ? -80.891 -9.987 -14.529 1.00 33.19 155 ASP A CA 1
ATOM 1217 C C . ASP A 1 155 ? -81.877 -10.712 -15.440 1.00 33.19 155 ASP A C 1
ATOM 1219 O O . ASP A 1 155 ? -81.516 -11.501 -16.314 1.00 33.19 155 ASP A O 1
ATOM 1223 N N . ALA A 1 156 ? -83.152 -10.473 -15.145 1.00 36.38 156 ALA A N 1
ATOM 1224 C CA . ALA A 1 156 ? -84.255 -10.640 -16.064 1.00 36.38 156 ALA A CA 1
ATOM 1225 C C . ALA A 1 156 ? -84.675 -9.232 -16.498 1.00 36.38 156 ALA A C 1
ATOM 1227 O O . ALA A 1 156 ? -85.019 -8.426 -15.632 1.00 36.38 156 ALA A O 1
ATOM 1228 N N . VAL A 1 157 ? -84.604 -8.971 -17.807 1.00 36.84 157 VAL A N 1
ATOM 1229 C CA . VAL A 1 157 ? -85.587 -8.327 -18.710 1.00 36.84 157 VAL A CA 1
ATOM 1230 C C . VAL A 1 157 ? -84.892 -8.068 -20.045 1.00 36.84 157 VAL A C 1
ATOM 1232 O O . VAL A 1 157 ? -83.825 -7.420 -20.048 1.00 36.84 157 VAL A O 1
#

Sequence (157 aa):
MATAIFKGGEIQEYLADVVTSEDHNLSSQVSHFAMETGARRSDHIIFNPDEVTISFELSNQNNDGDELGDRAARLYESLRNAYLSRDLYDVVTRHFLYQSMVIANVRATQSGPFQGRLVASVLFKQFDEIQLSTITIPEGRLEDGYKKTASSSTDAV

Mean predicted aligned error: 13.68 Å